Protein AF-A0A160T847-F1 (afdb_monomer)

Sequence (172 aa):
MGLAYRLRQLWANIAAGPLSAAAGAEVAALLTPAEQDLFHRFNHADQWHSVRVLRMLREAGYNHPDLLVAALLHDVGKTRYPLSAGDRTLIVVGEKLFPARAEAWGRGAADGWRRPFVARARHPEWGAELAAAAGSRPAVVELIDRHQDRPAEIVNETDCLLTYLQWADDRN

Solvent-accessible surface area (backbone atoms only — not comparable to full-atom values): 9230 Å² total; per-residue (Å²): 137,60,73,66,59,56,49,53,51,52,50,52,44,73,67,39,56,76,76,50,73,69,58,46,50,60,50,58,76,68,39,54,74,53,46,43,60,52,45,66,60,43,56,42,36,56,43,52,49,20,52,49,26,35,48,50,32,48,74,72,66,54,71,54,69,51,52,49,47,20,38,53,41,35,64,50,16,42,59,81,55,73,73,51,75,67,40,53,49,51,42,56,51,35,46,72,78,37,46,75,54,36,54,52,33,23,73,46,69,73,47,84,90,35,23,48,33,16,44,71,60,40,17,25,55,45,14,17,54,52,36,47,74,45,65,49,54,69,67,25,25,50,44,11,41,44,52,82,64,79,74,94,65,78,84,51,70,68,49,51,48,39,51,52,51,40,58,28,54,81,72,106

pLDDT: mean 88.71, std 11.68, range [50.53, 98.62]

Radius of gyration: 16.03 Å; Cα contacts (8 Å, |Δi|>4): 203; chains: 1; bounding box: 36×34×42 Å

Foldseek 3Di:
DDPVVVVVLVVCLVPQDADDPVLLVVLPVQDDPLLVVLLVLDDRSLQVLLSQLLVVCVVVVNDDSLLSSLSSQLQSLCSVPPADPVLVVLLVVCCVPPVVVLQVLLPDDLDDSSVSSVSVNCSLVSSLVSCVVSVHDPLSSVLSNCLPPDDPDQDDPSSVSSVSSNVSSVVD

Structure (mmCIF, N/CA/C/O backbone):
data_AF-A0A160T847-F1
#
_entry.id   AF-A0A160T847-F1
#
loop_
_atom_site.group_PDB
_atom_site.id
_atom_site.type_symbol
_atom_site.label_atom_id
_atom_site.label_alt_id
_atom_site.label_comp_id
_atom_site.label_asym_id
_atom_site.label_entity_id
_atom_site.label_seq_id
_atom_site.pdbx_PDB_ins_code
_atom_site.Cartn_x
_atom_site.Cartn_y
_atom_site.Cartn_z
_atom_site.occupancy
_atom_site.B_iso_or_equiv
_atom_site.auth_seq_id
_atom_site.auth_comp_id
_atom_site.auth_asym_id
_atom_site.auth_atom_id
_atom_site.pdbx_PDB_model_num
ATOM 1 N N . MET A 1 1 ? 9.43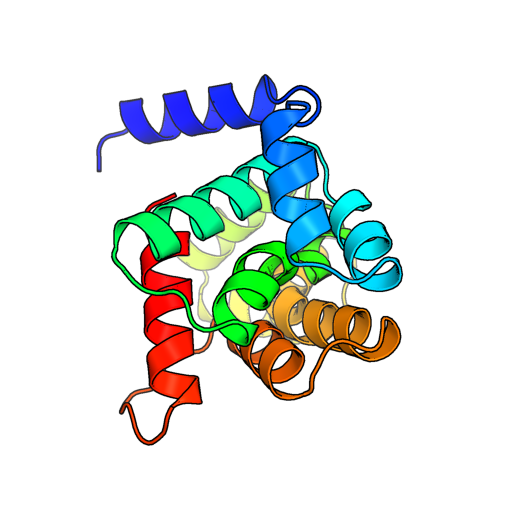6 19.326 -5.511 1.00 50.53 1 MET A N 1
ATOM 2 C CA . MET A 1 1 ? 9.628 18.697 -4.184 1.00 50.53 1 MET A CA 1
ATOM 3 C C . MET A 1 1 ? 11.116 18.614 -3.871 1.00 50.53 1 MET A C 1
ATOM 5 O O . MET A 1 1 ? 11.856 18.084 -4.689 1.00 50.53 1 MET A O 1
ATOM 9 N N . GLY A 1 2 ? 11.564 19.183 -2.748 1.00 61.56 2 GLY A N 1
ATOM 10 C CA . GLY A 1 2 ? 12.990 19.292 -2.409 1.00 61.56 2 GLY 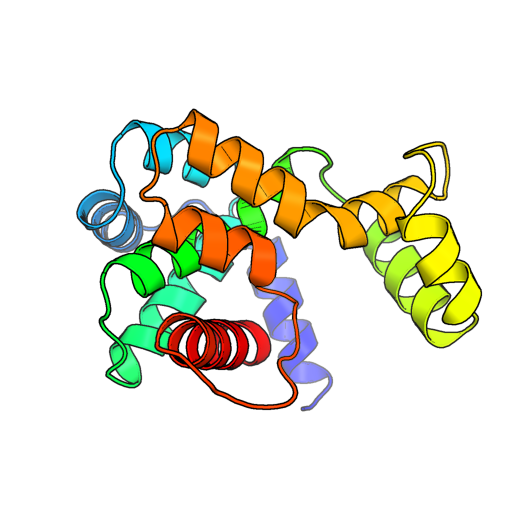A CA 1
ATOM 11 C C . GLY A 1 2 ? 13.588 18.026 -1.786 1.00 61.56 2 GLY A C 1
ATOM 12 O O . GLY A 1 2 ? 12.890 17.249 -1.135 1.00 61.56 2 GLY A O 1
ATOM 13 N N . LEU A 1 3 ? 14.903 17.856 -1.942 1.00 56.06 3 LEU A N 1
ATOM 14 C CA . LEU A 1 3 ? 15.699 16.741 -1.407 1.00 56.06 3 LEU A CA 1
ATOM 15 C C . LEU A 1 3 ? 15.495 16.529 0.111 1.00 56.06 3 LEU A C 1
ATOM 17 O O . LEU A 1 3 ? 15.433 15.397 0.579 1.00 56.06 3 LEU A O 1
ATOM 21 N N . ALA A 1 4 ? 15.316 17.618 0.868 1.00 50.94 4 ALA A N 1
ATOM 22 C CA . ALA A 1 4 ? 15.092 17.598 2.316 1.00 50.94 4 ALA A CA 1
ATOM 23 C C . ALA A 1 4 ? 13.775 16.914 2.729 1.00 50.94 4 ALA A C 1
ATOM 25 O O . ALA A 1 4 ? 13.729 16.223 3.745 1.00 50.94 4 ALA A O 1
ATOM 26 N N . TYR A 1 5 ? 12.715 17.052 1.924 1.00 54.47 5 TYR A N 1
ATOM 27 C CA . TYR A 1 5 ? 11.437 16.380 2.177 1.00 54.47 5 TYR A CA 1
ATOM 28 C C . TYR A 1 5 ? 11.584 14.860 2.031 1.00 54.47 5 TYR A C 1
ATOM 30 O O . TYR A 1 5 ? 11.181 14.119 2.924 1.00 54.47 5 TYR A O 1
ATOM 38 N N . ARG A 1 6 ? 12.267 14.408 0.968 1.00 55.00 6 ARG A N 1
ATOM 39 C CA . ARG A 1 6 ? 12.540 12.982 0.728 1.00 55.00 6 ARG A CA 1
ATOM 40 C C . ARG A 1 6 ? 13.476 12.374 1.774 1.00 55.00 6 ARG A C 1
ATOM 42 O O . ARG A 1 6 ? 13.286 11.229 2.163 1.00 55.00 6 ARG A O 1
ATOM 49 N N . LEU A 1 7 ? 14.451 13.137 2.272 1.00 52.31 7 LEU A N 1
ATOM 50 C CA . LEU A 1 7 ? 15.327 12.691 3.362 1.00 52.31 7 LEU A CA 1
ATOM 51 C C . LEU A 1 7 ? 14.562 12.529 4.679 1.00 52.31 7 LEU A C 1
ATOM 53 O O . LEU A 1 7 ? 14.738 11.526 5.361 1.00 52.31 7 LEU A O 1
ATOM 57 N N . ARG A 1 8 ? 13.670 13.466 5.021 1.00 58.75 8 ARG A N 1
ATOM 58 C CA . ARG A 1 8 ? 12.799 13.342 6.201 1.00 58.75 8 ARG A CA 1
ATOM 59 C C . ARG A 1 8 ? 11.868 12.132 6.095 1.00 58.75 8 ARG A C 1
ATOM 61 O O . ARG A 1 8 ? 11.665 11.437 7.082 1.00 58.75 8 ARG A O 1
ATOM 68 N N . GLN A 1 9 ? 11.339 11.870 4.903 1.00 60.81 9 GLN A N 1
ATOM 69 C CA . GLN A 1 9 ? 10.497 10.710 4.615 1.00 60.81 9 GLN A CA 1
ATOM 70 C C . GLN A 1 9 ? 11.279 9.392 4.748 1.00 60.81 9 GLN A C 1
ATOM 72 O O . GLN A 1 9 ? 10.807 8.452 5.380 1.00 60.81 9 GLN A O 1
ATOM 77 N N . LEU A 1 10 ? 12.519 9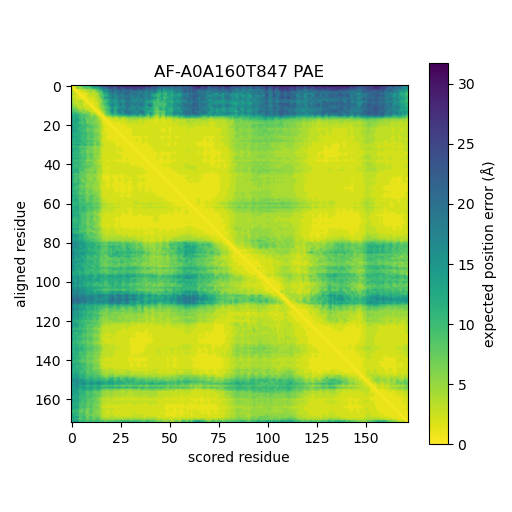.351 4.247 1.00 56.88 10 LEU A N 1
ATOM 78 C CA . LEU A 1 10 ? 13.423 8.212 4.412 1.00 56.88 10 LEU A CA 1
ATOM 79 C C . LEU A 1 10 ? 13.742 7.950 5.893 1.00 56.88 10 LEU A C 1
ATOM 81 O O . LEU A 1 10 ? 13.670 6.809 6.340 1.00 56.88 10 LEU A O 1
ATOM 85 N N . TRP A 1 11 ? 14.032 8.999 6.668 1.00 54.38 11 TRP A N 1
ATOM 86 C CA . TRP A 1 11 ? 14.268 8.891 8.111 1.00 54.38 11 TRP A CA 1
ATOM 87 C C . TRP A 1 11 ? 13.027 8.438 8.884 1.00 54.38 11 TRP A C 1
ATOM 89 O O . TRP A 1 11 ? 13.145 7.586 9.759 1.00 54.38 11 TRP A O 1
ATOM 99 N N . ALA A 1 12 ? 11.841 8.944 8.539 1.00 60.44 12 ALA A N 1
ATOM 100 C CA . ALA A 1 12 ? 10.581 8.499 9.133 1.00 60.44 12 ALA A CA 1
ATOM 101 C C . ALA A 1 12 ? 10.282 7.020 8.827 1.00 60.44 12 ALA A C 1
ATOM 103 O O . ALA A 1 12 ? 9.780 6.314 9.694 1.00 60.44 12 ALA A O 1
ATOM 104 N N . ASN A 1 13 ? 10.646 6.536 7.635 1.00 58.78 13 ASN A N 1
ATOM 105 C CA . ASN A 1 13 ? 10.514 5.126 7.264 1.00 58.78 13 ASN A CA 1
ATOM 106 C C . ASN A 1 13 ? 11.530 4.226 7.994 1.00 58.78 13 ASN A C 1
ATOM 108 O O . ASN A 1 13 ? 11.196 3.104 8.355 1.00 58.78 13 ASN A O 1
ATOM 112 N N . ILE A 1 14 ? 12.753 4.705 8.250 1.00 58.56 14 ILE A N 1
ATOM 113 C CA . ILE A 1 14 ? 13.781 3.950 8.995 1.00 58.56 14 ILE A CA 1
ATOM 114 C C . ILE A 1 14 ? 13.475 3.914 10.502 1.00 58.56 14 ILE A C 1
ATOM 116 O O . ILE A 1 14 ? 13.723 2.906 11.156 1.00 58.56 14 ILE A O 1
ATOM 120 N N . ALA A 1 15 ? 12.916 4.993 11.055 1.00 60.53 15 ALA A N 1
ATOM 121 C CA . ALA A 1 15 ? 12.561 5.106 12.470 1.00 60.53 15 ALA A CA 1
ATOM 122 C C . ALA A 1 15 ? 11.133 4.624 12.792 1.00 60.53 15 ALA A C 1
ATOM 124 O O . ALA A 1 15 ? 10.658 4.830 13.911 1.00 60.53 15 ALA A O 1
ATOM 125 N N . ALA A 1 16 ? 10.428 4.020 11.829 1.00 71.69 16 ALA A N 1
ATOM 126 C CA . ALA A 1 16 ? 9.049 3.587 12.006 1.00 71.69 16 ALA A CA 1
ATOM 127 C C . ALA A 1 16 ? 8.959 2.450 13.042 1.00 71.69 16 ALA A C 1
ATOM 129 O O . ALA A 1 16 ? 9.267 1.288 12.771 1.00 71.69 16 ALA A O 1
ATOM 130 N N . GLY A 1 17 ? 8.532 2.804 14.254 1.00 82.38 17 GLY A N 1
ATOM 131 C CA . GLY A 1 17 ? 8.078 1.857 15.269 1.00 82.38 17 GLY A CA 1
ATOM 132 C C . GLY A 1 17 ? 6.677 1.310 14.960 1.00 82.38 17 GLY A C 1
ATOM 133 O O . GLY A 1 17 ? 6.065 1.717 13.967 1.00 82.38 17 GLY A O 1
ATOM 134 N N . PRO A 1 18 ? 6.146 0.415 15.811 1.00 89.88 18 PRO A N 1
ATOM 135 C CA . PRO A 1 18 ? 4.790 -0.108 15.654 1.00 89.88 18 PRO A CA 1
ATOM 136 C C . PRO A 1 18 ? 3.752 1.023 15.590 1.00 89.88 18 PRO A C 1
ATOM 138 O O . PRO A 1 18 ? 3.988 2.134 16.081 1.00 89.88 18 PRO A O 1
ATOM 141 N N . LEU A 1 19 ? 2.590 0.745 14.988 1.00 91.56 19 LEU A N 1
ATOM 142 C CA . LEU A 1 19 ? 1.474 1.691 14.992 1.00 91.56 19 LEU A CA 1
ATOM 143 C C . LEU A 1 19 ? 1.110 2.099 16.426 1.00 91.56 19 LEU A C 1
ATOM 145 O O . LEU A 1 19 ? 1.145 1.289 17.355 1.00 91.56 19 LEU A O 1
ATOM 149 N N . SER A 1 20 ? 0.719 3.363 16.603 1.00 92.94 20 SER A N 1
ATOM 150 C CA . SER A 1 20 ? 0.129 3.798 17.870 1.00 92.94 20 SER A CA 1
ATOM 151 C C . SER A 1 20 ? -1.209 3.091 18.098 1.00 92.94 20 SER A C 1
ATOM 153 O O . SER A 1 20 ? -1.885 2.718 17.141 1.00 92.94 20 SER A O 1
ATOM 155 N N . ALA A 1 21 ? -1.640 2.957 19.356 1.00 93.75 21 ALA A N 1
ATOM 156 C CA . ALA A 1 21 ? -2.927 2.329 19.677 1.00 93.75 21 ALA A CA 1
ATOM 157 C C . ALA A 1 21 ? -4.109 2.993 18.942 1.00 93.75 21 ALA A C 1
ATOM 159 O O . ALA A 1 21 ? -5.002 2.305 18.458 1.00 93.75 21 ALA A O 1
ATOM 160 N N . ALA A 1 22 ? -4.076 4.323 18.793 1.00 93.69 22 ALA A N 1
ATOM 161 C CA . ALA A 1 22 ? -5.078 5.067 18.033 1.00 93.69 22 ALA A CA 1
ATOM 162 C C . ALA A 1 22 ? -5.058 4.713 16.534 1.00 93.69 22 ALA A C 1
ATOM 164 O O . ALA A 1 22 ? -6.107 4.433 15.962 1.00 93.69 22 ALA A O 1
ATOM 165 N N . ALA A 1 23 ? -3.873 4.656 15.913 1.00 93.75 23 ALA A N 1
ATOM 166 C CA . ALA A 1 23 ? -3.749 4.265 14.508 1.00 93.75 23 ALA A CA 1
ATOM 167 C C . ALA A 1 23 ? -4.165 2.800 14.283 1.00 93.75 23 ALA A C 1
ATOM 169 O O . ALA A 1 23 ? -4.844 2.499 13.307 1.00 93.75 23 ALA A O 1
ATOM 170 N N . GLY A 1 24 ? -3.816 1.898 15.206 1.00 95.88 24 GLY A N 1
ATOM 171 C CA . GLY A 1 24 ? -4.270 0.508 15.172 1.00 95.88 24 GLY A CA 1
ATOM 172 C C . GLY A 1 24 ? -5.794 0.386 15.259 1.00 95.88 24 GLY A C 1
ATOM 173 O O . GLY A 1 24 ? -6.388 -0.371 14.498 1.00 95.88 24 GLY A O 1
ATOM 174 N N . ALA A 1 25 ? -6.444 1.180 16.116 1.00 96.50 25 ALA A N 1
ATOM 175 C CA . ALA A 1 25 ? -7.904 1.217 16.211 1.00 96.50 25 ALA A CA 1
ATOM 176 C C . ALA A 1 25 ? -8.568 1.765 14.933 1.00 96.50 25 ALA A C 1
ATOM 178 O O . ALA A 1 25 ? -9.604 1.249 14.520 1.00 96.50 25 ALA A O 1
ATOM 179 N N . GLU A 1 26 ? -7.969 2.768 14.277 1.00 95.94 26 GLU A N 1
ATOM 180 C CA . GLU A 1 26 ? -8.449 3.276 12.981 1.00 95.94 26 GLU A CA 1
ATOM 181 C C . GLU A 1 26 ? -8.427 2.194 11.892 1.00 95.94 26 GLU A C 1
ATOM 183 O O . GLU A 1 26 ? -9.384 2.090 11.125 1.00 95.94 26 GLU A O 1
ATOM 188 N N . VAL A 1 27 ? -7.362 1.385 11.842 1.00 96.88 27 VAL A N 1
ATOM 189 C CA . VAL A 1 27 ? -7.235 0.250 10.913 1.00 96.88 27 VAL A CA 1
ATOM 190 C C . VAL A 1 27 ? -8.269 -0.828 11.239 1.00 96.88 27 VAL A C 1
ATOM 192 O O . VAL A 1 27 ? -9.018 -1.254 10.359 1.00 96.88 27 VAL A O 1
ATOM 195 N N . ALA A 1 28 ? -8.362 -1.231 12.508 1.00 97.06 28 ALA A N 1
ATOM 196 C CA . ALA A 1 28 ? -9.267 -2.290 12.949 1.00 97.06 28 ALA A CA 1
ATOM 197 C C . ALA A 1 28 ? -10.754 -1.944 12.755 1.00 97.06 28 ALA A C 1
ATOM 199 O O . ALA A 1 28 ? -11.577 -2.840 12.596 1.00 97.06 28 ALA A O 1
ATOM 200 N N . ALA A 1 29 ? -11.105 -0.655 12.746 1.00 97.44 29 ALA A N 1
ATOM 201 C CA . ALA A 1 29 ? -12.469 -0.197 12.488 1.00 97.44 29 ALA A CA 1
ATOM 202 C C . ALA A 1 29 ? -12.896 -0.318 11.012 1.00 97.44 29 ALA A C 1
ATOM 204 O O . ALA A 1 29 ? -14.090 -0.259 10.724 1.00 97.44 29 ALA A O 1
ATOM 205 N N . LEU A 1 30 ? -11.943 -0.438 10.082 1.00 97.69 30 LEU A N 1
ATOM 206 C CA . LEU A 1 30 ? -12.204 -0.498 8.639 1.00 97.69 30 LEU A CA 1
ATOM 207 C C . LEU A 1 30 ? -12.026 -1.896 8.051 1.00 97.69 30 LEU A C 1
ATOM 209 O O . LEU A 1 30 ? -12.714 -2.239 7.094 1.00 97.69 30 LEU A O 1
ATOM 213 N N . LEU A 1 31 ? -11.086 -2.667 8.593 1.00 98.19 31 LEU A N 1
ATOM 214 C CA . LEU A 1 31 ? -10.694 -3.965 8.059 1.00 98.19 31 LEU A CA 1
ATOM 215 C C . LEU A 1 31 ? -11.379 -5.109 8.808 1.00 98.19 31 LEU A C 1
ATOM 217 O O . LEU A 1 31 ? -11.458 -5.114 10.039 1.00 98.19 31 LEU A O 1
ATOM 221 N N . THR A 1 32 ? -11.794 -6.137 8.076 1.00 98.25 32 THR A N 1
ATOM 222 C CA . THR A 1 32 ? -12.159 -7.435 8.660 1.00 98.25 32 THR A CA 1
ATOM 223 C C . THR A 1 32 ? -10.943 -8.104 9.324 1.00 98.25 32 THR A C 1
ATOM 225 O O . THR A 1 32 ? -9.806 -7.743 9.017 1.00 98.25 32 THR A O 1
ATOM 228 N N . PRO A 1 33 ? -11.122 -9.113 10.200 1.00 98.06 33 PRO A N 1
ATOM 229 C CA . PRO A 1 33 ? -9.987 -9.808 10.816 1.00 98.06 33 PRO A CA 1
ATOM 230 C C . PRO A 1 33 ? -8.979 -10.380 9.804 1.00 98.06 33 PRO A C 1
ATOM 232 O O . PRO A 1 33 ? -7.777 -10.223 9.983 1.00 98.06 33 PRO A O 1
ATOM 235 N N . ALA A 1 34 ? -9.454 -10.963 8.697 1.00 97.94 34 ALA A N 1
ATOM 236 C CA . ALA A 1 34 ? -8.578 -11.508 7.657 1.00 97.94 34 ALA A CA 1
ATOM 237 C C . ALA A 1 34 ? -7.803 -10.411 6.896 1.00 97.94 34 ALA A C 1
ATOM 239 O O . ALA A 1 34 ? -6.637 -10.588 6.543 1.00 97.94 34 ALA A O 1
ATOM 240 N N . GLU A 1 35 ? -8.422 -9.250 6.677 1.00 98.38 35 GLU A N 1
ATOM 241 C CA . GLU A 1 35 ? -7.756 -8.079 6.098 1.00 98.38 35 GLU A CA 1
ATOM 242 C C . GLU A 1 35 ? -6.748 -7.447 7.069 1.00 98.38 35 GLU A C 1
ATOM 244 O O . GLU A 1 35 ? -5.693 -6.980 6.642 1.00 98.38 35 GLU A O 1
ATOM 249 N N . GLN A 1 36 ? -7.019 -7.469 8.378 1.00 98.06 36 GLN A N 1
ATOM 250 C CA . GLN A 1 36 ? -6.052 -7.048 9.398 1.00 98.06 36 GLN A CA 1
ATOM 251 C C . GLN A 1 36 ? -4.826 -7.968 9.403 1.00 98.06 36 GLN A C 1
ATOM 253 O O . GLN A 1 36 ? -3.697 -7.478 9.428 1.00 98.06 36 GLN A O 1
ATOM 258 N N . ASP A 1 37 ? -5.021 -9.285 9.288 1.00 97.38 37 ASP A N 1
ATOM 259 C CA . ASP A 1 37 ? -3.917 -10.243 9.164 1.00 97.38 37 ASP A CA 1
ATOM 260 C C . ASP A 1 37 ? -3.053 -9.970 7.926 1.00 97.38 37 ASP A C 1
ATOM 262 O O . ASP A 1 37 ? -1.833 -10.128 7.978 1.00 97.38 37 ASP A O 1
ATOM 266 N N . LEU A 1 38 ? -3.657 -9.542 6.811 1.00 96.69 38 LEU A N 1
ATOM 267 C CA . LEU A 1 38 ? -2.920 -9.074 5.634 1.00 96.69 38 LEU A CA 1
ATOM 268 C C . LEU A 1 38 ? -2.146 -7.788 5.922 1.00 96.69 38 LEU A C 1
ATOM 270 O O . LEU A 1 38 ? -0.948 -7.723 5.647 1.00 96.69 38 LEU A O 1
ATOM 274 N N . PHE A 1 39 ? -2.810 -6.785 6.492 1.00 97.56 39 PHE A N 1
ATOM 275 C CA . PHE A 1 39 ? -2.209 -5.499 6.829 1.00 97.56 39 PHE A CA 1
ATOM 276 C C . PHE A 1 39 ? -0.992 -5.661 7.750 1.00 97.56 39 PHE A C 1
ATOM 278 O O . PHE A 1 39 ? 0.046 -5.035 7.547 1.00 97.56 39 PHE A O 1
ATOM 285 N N . HIS A 1 40 ? -1.061 -6.563 8.728 1.00 96.06 40 HIS A N 1
ATOM 286 C CA . HIS A 1 40 ? 0.039 -6.812 9.658 1.00 96.06 40 HIS A CA 1
ATOM 287 C C . HIS A 1 40 ? 1.247 -7.531 9.038 1.00 96.06 40 HIS A C 1
ATOM 289 O O . HIS A 1 40 ? 2.300 -7.590 9.672 1.00 96.06 40 HIS A O 1
ATOM 295 N N . ARG A 1 41 ? 1.156 -8.010 7.787 1.00 95.25 41 ARG A N 1
ATOM 296 C CA . ARG A 1 41 ? 2.322 -8.508 7.029 1.00 95.25 41 ARG A CA 1
ATOM 297 C C . ARG A 1 41 ? 3.230 -7.381 6.544 1.00 95.25 41 ARG A C 1
ATOM 299 O O . ARG A 1 41 ? 4.390 -7.640 6.220 1.00 95.25 41 ARG A O 1
ATOM 306 N N . PHE A 1 42 ? 2.731 -6.147 6.476 1.00 93.38 42 PHE A N 1
ATOM 307 C CA . PHE A 1 42 ? 3.565 -4.986 6.196 1.00 93.38 42 PHE A CA 1
ATOM 308 C C . PHE A 1 42 ? 4.622 -4.797 7.282 1.00 93.38 42 PHE A C 1
ATOM 310 O O . PHE A 1 42 ? 4.356 -4.977 8.472 1.00 93.38 42 PHE A O 1
ATOM 317 N N . ASN A 1 43 ? 5.808 -4.334 6.881 1.00 90.88 43 ASN A N 1
ATOM 318 C CA . ASN A 1 43 ? 6.731 -3.752 7.851 1.00 90.88 43 ASN A CA 1
ATOM 319 C C . ASN A 1 43 ? 6.129 -2.453 8.424 1.00 90.88 43 ASN A C 1
ATOM 321 O O . ASN A 1 43 ? 5.210 -1.868 7.853 1.00 90.88 43 ASN A O 1
ATOM 325 N N . HIS A 1 44 ? 6.660 -1.968 9.546 1.00 91.69 44 HIS A N 1
ATOM 326 C CA . HIS A 1 44 ? 6.114 -0.783 10.212 1.00 91.69 44 HIS A CA 1
ATOM 327 C C . HIS A 1 44 ? 6.065 0.472 9.326 1.00 91.69 44 HIS A C 1
ATOM 329 O O . HIS A 1 44 ? 5.140 1.273 9.456 1.00 91.69 44 HIS A O 1
ATOM 335 N N . ALA A 1 45 ? 7.036 0.654 8.425 1.00 89.31 45 ALA A N 1
ATOM 336 C CA . ALA A 1 45 ? 7.051 1.801 7.523 1.00 89.31 45 ALA A CA 1
ATOM 337 C C . ALA A 1 45 ? 5.880 1.742 6.534 1.00 89.31 45 ALA A C 1
ATOM 339 O O . ALA A 1 45 ? 5.196 2.748 6.349 1.00 89.31 45 ALA A O 1
ATOM 340 N N . ASP A 1 46 ? 5.612 0.563 5.971 1.00 91.62 46 ASP A N 1
ATOM 341 C CA . ASP A 1 46 ? 4.512 0.331 5.031 1.00 91.62 46 ASP A CA 1
ATOM 342 C C . ASP A 1 46 ? 3.135 0.402 5.735 1.00 91.62 46 ASP A C 1
ATOM 344 O O . ASP A 1 46 ? 2.179 0.946 5.178 1.00 91.62 46 ASP A O 1
ATOM 348 N N . GLN A 1 47 ? 3.037 -0.028 7.003 1.00 94.75 47 GLN A N 1
ATOM 349 C CA . GLN A 1 47 ? 1.828 0.173 7.823 1.00 94.75 47 GLN A CA 1
ATOM 350 C C . GLN A 1 47 ? 1.535 1.667 8.020 1.00 94.75 47 GLN A C 1
ATOM 352 O O . GLN A 1 47 ? 0.424 2.135 7.766 1.00 94.75 47 GLN A O 1
ATOM 357 N N . TRP A 1 48 ? 2.537 2.444 8.444 1.00 94.19 48 TRP A N 1
ATOM 358 C CA . TRP A 1 48 ? 2.386 3.889 8.618 1.00 94.19 48 TRP A CA 1
ATOM 359 C C . TRP A 1 48 ? 2.137 4.614 7.298 1.00 94.19 48 TRP A C 1
ATOM 361 O O . TRP A 1 48 ? 1.380 5.583 7.283 1.00 94.19 48 TRP A O 1
ATOM 371 N N . HIS A 1 49 ? 2.766 4.173 6.207 1.00 93.94 49 HIS A N 1
ATOM 372 C CA . HIS A 1 49 ? 2.506 4.684 4.865 1.00 93.94 49 HIS A CA 1
ATOM 373 C C . HIS A 1 49 ? 1.014 4.564 4.539 1.00 93.94 49 HIS A C 1
ATOM 375 O O . HIS A 1 49 ? 0.369 5.585 4.303 1.00 93.94 49 HIS A O 1
ATOM 381 N N . SER A 1 50 ? 0.454 3.364 4.663 1.00 96.06 50 SER A N 1
ATOM 382 C CA . SER A 1 50 ? -0.950 3.079 4.360 1.00 96.06 50 SER A CA 1
ATOM 383 C C . SER A 1 50 ? -1.919 3.880 5.249 1.00 96.06 50 SER A C 1
ATOM 385 O O . SER A 1 50 ? -2.898 4.448 4.766 1.00 96.06 50 SER A O 1
ATOM 387 N N . VAL A 1 51 ? -1.609 4.040 6.544 1.00 96.81 51 VAL A N 1
ATOM 388 C CA . VAL A 1 51 ? -2.394 4.892 7.465 1.00 96.81 51 VAL A CA 1
ATOM 389 C C . VAL A 1 51 ? -2.349 6.374 7.067 1.00 96.81 51 VAL A C 1
ATOM 391 O O . VAL A 1 51 ? -3.347 7.080 7.214 1.00 96.81 51 VAL A O 1
ATOM 394 N N . ARG A 1 52 ? -1.219 6.884 6.559 1.00 96.00 52 ARG A N 1
ATOM 395 C CA . ARG A 1 52 ? -1.136 8.274 6.077 1.00 96.00 52 ARG A CA 1
ATOM 396 C C . ARG A 1 52 ? -1.955 8.486 4.805 1.00 96.00 52 ARG A C 1
ATOM 398 O O . ARG A 1 52 ? -2.644 9.499 4.730 1.00 96.00 52 ARG A O 1
ATOM 405 N N . VAL A 1 53 ? -1.943 7.532 3.870 1.00 97.00 53 VAL A N 1
ATOM 406 C CA . VAL A 1 53 ? -2.818 7.559 2.681 1.00 97.00 53 VAL A CA 1
ATOM 407 C C . VAL A 1 53 ? -4.286 7.591 3.114 1.00 97.00 53 VAL A C 1
ATOM 409 O O . VAL A 1 53 ? -5.027 8.482 2.701 1.00 97.00 53 VAL A O 1
ATOM 412 N N . LEU A 1 54 ? -4.686 6.702 4.032 1.00 97.75 54 LEU A N 1
ATOM 413 C CA . LEU A 1 54 ? -6.035 6.681 4.608 1.00 97.75 54 LEU A CA 1
ATOM 414 C C . LEU A 1 54 ? -6.441 8.046 5.189 1.00 97.75 54 LEU A C 1
ATOM 416 O O . LEU A 1 54 ? -7.531 8.550 4.911 1.00 97.75 54 LEU A O 1
ATOM 420 N N . ARG A 1 55 ? -5.584 8.641 6.023 1.00 97.06 55 ARG A N 1
ATOM 421 C CA . ARG A 1 55 ? -5.872 9.926 6.674 1.00 97.06 55 ARG A CA 1
ATOM 422 C C . ARG A 1 55 ? -5.953 11.067 5.669 1.00 97.06 55 ARG A C 1
ATOM 424 O O . ARG A 1 55 ? -6.883 11.858 5.757 1.00 97.06 55 ARG A O 1
ATOM 431 N N . MET A 1 56 ? -5.062 11.099 4.679 1.00 97.19 56 MET A N 1
ATOM 432 C CA . MET A 1 56 ? -5.086 12.110 3.623 1.00 97.19 56 MET A CA 1
ATOM 433 C C . MET A 1 56 ? -6.384 12.058 2.806 1.00 97.19 56 MET A C 1
ATOM 435 O O . MET A 1 56 ? -6.960 13.101 2.499 1.00 97.19 56 MET A O 1
ATOM 439 N N . LEU A 1 57 ? -6.883 10.856 2.500 1.00 97.94 57 LEU A N 1
ATOM 440 C CA . LEU A 1 57 ? -8.176 10.672 1.834 1.00 97.94 57 LEU A CA 1
ATOM 441 C C . LEU A 1 57 ? -9.333 11.214 2.679 1.00 97.94 57 LEU A C 1
ATOM 443 O O . LEU A 1 57 ? -10.142 11.998 2.182 1.00 97.94 57 LEU A O 1
ATOM 447 N N . ARG A 1 58 ? -9.375 10.859 3.968 1.00 97.62 58 ARG A N 1
ATOM 448 C CA . ARG A 1 58 ? -10.403 11.342 4.905 1.00 97.62 58 ARG A CA 1
ATOM 449 C C . ARG A 1 58 ? -10.377 12.859 5.068 1.00 97.62 58 ARG A C 1
ATOM 451 O O . ARG A 1 58 ? -11.429 13.489 5.014 1.00 97.62 58 ARG A O 1
ATOM 458 N N . GLU A 1 59 ? -9.191 13.440 5.237 1.00 97.06 59 GLU A N 1
ATOM 459 C CA . GLU A 1 59 ? -8.982 14.890 5.355 1.00 97.06 59 GLU A CA 1
ATOM 460 C C . GLU A 1 59 ? -9.443 15.639 4.098 1.00 97.06 59 GLU A C 1
ATOM 462 O O . GLU A 1 59 ? -9.989 16.736 4.201 1.00 97.06 59 GLU A O 1
ATOM 467 N N . ALA A 1 60 ? -9.294 15.031 2.919 1.00 96.38 60 ALA A N 1
ATOM 468 C CA . ALA A 1 60 ? -9.800 15.561 1.655 1.00 96.38 60 ALA A CA 1
ATOM 469 C C . ALA A 1 60 ? -11.299 15.292 1.410 1.00 96.38 60 ALA A C 1
ATOM 471 O O . ALA A 1 60 ? -11.833 15.700 0.381 1.00 96.38 60 ALA A O 1
ATOM 472 N N . GLY A 1 61 ? -11.990 14.624 2.339 1.00 97.56 61 GLY A N 1
ATOM 473 C CA . GLY A 1 61 ? -13.418 14.315 2.244 1.00 97.56 61 GLY A CA 1
ATOM 474 C C . GLY A 1 61 ? -13.754 13.033 1.473 1.00 97.56 61 GLY A C 1
ATOM 475 O O . GLY A 1 61 ? -14.932 12.682 1.371 1.00 97.56 61 GLY A O 1
ATOM 476 N N . TYR A 1 62 ? -12.760 12.289 0.984 1.00 97.38 62 TYR A N 1
ATOM 477 C CA . TYR A 1 62 ? -12.962 11.033 0.263 1.00 97.38 62 TYR A CA 1
ATOM 478 C C . TYR A 1 62 ? -13.140 9.872 1.247 1.00 97.38 62 TYR A C 1
ATOM 480 O O . TYR A 1 62 ? -12.172 9.300 1.737 1.00 97.38 62 TYR A O 1
ATOM 488 N N . ASN A 1 63 ? -14.395 9.523 1.544 1.00 96.81 63 ASN A N 1
ATOM 489 C CA . ASN A 1 63 ? -14.756 8.553 2.588 1.00 96.81 63 ASN A CA 1
ATOM 490 C C . ASN A 1 63 ? -15.419 7.270 2.052 1.00 96.81 63 ASN A C 1
ATOM 492 O O . ASN A 1 63 ? -16.068 6.552 2.811 1.00 96.81 63 ASN A O 1
ATOM 496 N N . HIS A 1 64 ? -15.285 6.977 0.754 1.00 98.00 64 HIS A N 1
ATOM 497 C CA . HIS A 1 64 ? -15.877 5.775 0.167 1.00 98.00 64 HIS A CA 1
ATOM 498 C C . HIS A 1 64 ? -15.319 4.507 0.853 1.00 98.00 64 HIS A C 1
ATOM 500 O O . HIS A 1 64 ? -14.097 4.342 0.889 1.00 98.00 64 HIS A O 1
ATOM 506 N N . PRO A 1 65 ? -16.152 3.588 1.382 1.00 97.06 65 PRO A N 1
ATOM 507 C CA . PRO A 1 65 ? -15.670 2.460 2.181 1.00 97.06 65 PRO A CA 1
ATOM 508 C C . PRO A 1 65 ? -14.635 1.585 1.466 1.00 97.06 65 PRO A C 1
ATOM 510 O O . PRO A 1 65 ? -13.616 1.239 2.054 1.00 97.06 65 PRO A O 1
ATOM 513 N N . ASP A 1 66 ? -14.864 1.231 0.196 1.00 98.12 66 ASP A N 1
ATOM 514 C CA . ASP A 1 66 ? -13.901 0.432 -0.586 1.00 98.12 66 ASP A CA 1
ATOM 515 C C . ASP A 1 66 ? -12.580 1.167 -0.821 1.00 98.12 66 ASP A C 1
ATOM 517 O O . ASP A 1 66 ? -11.525 0.546 -0.776 1.00 98.12 66 ASP A O 1
ATOM 521 N N . LEU A 1 67 ? -12.621 2.494 -0.976 1.00 98.44 67 LEU A N 1
ATOM 522 C CA . LEU A 1 67 ? -11.424 3.310 -1.155 1.00 98.44 67 LEU A CA 1
ATOM 523 C C . LEU A 1 67 ? -10.574 3.328 0.115 1.00 98.44 67 LEU A C 1
ATOM 525 O O . LEU A 1 67 ? -9.356 3.225 0.033 1.00 98.44 67 LEU A O 1
ATOM 529 N N . LEU A 1 68 ? -11.199 3.441 1.290 1.00 98.56 68 LEU A N 1
ATOM 530 C CA . LEU A 1 68 ? -10.476 3.463 2.564 1.00 98.56 68 LEU A CA 1
ATOM 531 C C . LEU A 1 68 ? -9.843 2.102 2.889 1.00 98.56 68 LEU A C 1
ATOM 533 O O . LEU A 1 68 ? -8.726 2.058 3.402 1.00 98.56 68 LEU A O 1
ATOM 537 N N . VAL A 1 69 ? -10.526 0.998 2.566 1.00 98.62 69 VAL A N 1
ATOM 538 C CA . VAL A 1 69 ? -9.954 -0.353 2.690 1.00 98.62 69 VAL A CA 1
ATOM 539 C C . VAL A 1 69 ? -8.815 -0.545 1.684 1.00 98.62 69 VAL A C 1
ATOM 541 O O . VAL A 1 69 ? -7.730 -0.976 2.072 1.00 98.62 69 VAL A O 1
ATOM 544 N N . ALA A 1 70 ? -9.013 -0.163 0.418 1.00 98.31 70 ALA A N 1
ATOM 545 C CA . ALA A 1 70 ? -7.966 -0.218 -0.600 1.00 98.31 70 ALA A CA 1
ATOM 546 C C . ALA A 1 70 ? -6.753 0.638 -0.207 1.00 98.31 70 ALA A C 1
ATOM 548 O O . ALA A 1 70 ? -5.629 0.168 -0.311 1.00 98.31 70 ALA A O 1
ATOM 549 N N . ALA A 1 71 ? -6.945 1.836 0.349 1.00 98.06 71 ALA A N 1
ATOM 550 C CA . ALA A 1 71 ? -5.855 2.676 0.847 1.00 98.06 71 ALA A CA 1
ATOM 551 C C . ALA A 1 71 ? -4.975 1.960 1.878 1.00 98.06 71 ALA A C 1
ATOM 553 O O . ALA A 1 71 ? -3.753 2.109 1.854 1.00 98.06 71 ALA A O 1
ATOM 554 N N . LEU A 1 72 ? -5.585 1.146 2.744 1.00 98.25 72 LEU A N 1
ATOM 555 C CA . LEU A 1 72 ? -4.868 0.364 3.745 1.00 98.25 72 LEU A CA 1
ATOM 556 C C . LEU A 1 72 ? -4.136 -0.857 3.169 1.00 98.25 72 LEU A C 1
ATOM 558 O O . LEU A 1 72 ? -3.168 -1.300 3.779 1.00 98.25 72 LEU A O 1
ATOM 562 N N . LEU A 1 73 ? -4.580 -1.407 2.034 1.00 98.31 73 LEU A N 1
ATOM 563 C CA . LEU A 1 73 ? -4.118 -2.704 1.517 1.00 98.31 73 LEU A CA 1
ATOM 564 C C . LEU A 1 73 ? -3.464 -2.660 0.124 1.00 98.31 73 LEU A C 1
ATOM 566 O O . LEU A 1 73 ? -2.907 -3.676 -0.287 1.00 98.31 73 LEU A O 1
ATOM 570 N N . HIS A 1 74 ? -3.495 -1.531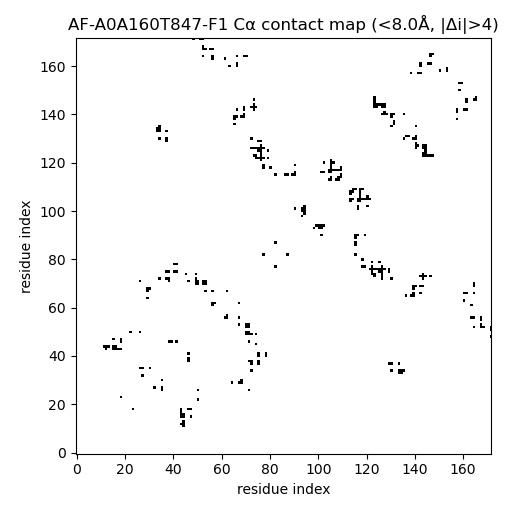 -0.593 1.00 97.12 74 HIS A N 1
ATOM 571 C CA . HIS A 1 74 ? -3.077 -1.416 -2.004 1.00 97.12 74 HIS A CA 1
ATOM 572 C C . HIS A 1 74 ? -1.670 -1.947 -2.281 1.00 97.12 74 HIS A C 1
ATOM 574 O O . HIS A 1 74 ? -1.400 -2.524 -3.330 1.00 97.12 74 HIS A O 1
ATOM 580 N N . ASP A 1 75 ? -0.795 -1.832 -1.291 1.00 95.44 75 ASP A N 1
ATOM 581 C CA . ASP A 1 75 ? 0.596 -2.228 -1.392 1.00 95.44 75 ASP A CA 1
ATOM 582 C C . ASP A 1 75 ? 0.898 -3.642 -0.880 1.00 95.44 75 ASP A C 1
ATOM 584 O O . ASP A 1 75 ? 2.059 -4.061 -0.883 1.00 95.44 75 ASP A O 1
ATOM 588 N N . VAL A 1 76 ? -0.102 -4.416 -0.439 1.00 95.50 76 VAL A N 1
ATOM 589 C CA . VAL A 1 76 ? 0.132 -5.681 0.285 1.00 95.50 76 VAL A CA 1
ATOM 590 C C . VAL A 1 76 ? 0.855 -6.721 -0.570 1.00 95.50 76 VAL A C 1
ATOM 592 O O . VAL A 1 76 ? 1.586 -7.561 -0.042 1.00 95.50 76 VAL A O 1
ATOM 595 N N . GLY A 1 77 ? 0.773 -6.621 -1.899 1.00 92.31 77 GLY A N 1
ATOM 596 C CA . GLY A 1 77 ? 1.560 -7.453 -2.808 1.00 92.31 77 GLY A CA 1
ATOM 597 C C . GLY A 1 77 ? 3.077 -7.299 -2.632 1.00 92.31 77 GLY A C 1
ATOM 598 O O . GLY A 1 77 ? 3.821 -8.249 -2.893 1.00 92.31 77 GLY A O 1
ATOM 599 N N . LYS A 1 78 ? 3.562 -6.164 -2.100 1.00 90.44 78 LYS A N 1
ATOM 600 C CA . LYS A 1 78 ? 4.983 -5.945 -1.764 1.00 90.44 78 LYS A CA 1
ATOM 601 C C . LYS A 1 78 ? 5.475 -6.906 -0.674 1.00 90.44 78 LYS A C 1
ATOM 603 O O . LYS A 1 78 ? 6.670 -7.192 -0.610 1.00 90.44 78 LYS A O 1
ATOM 608 N N . THR A 1 79 ? 4.572 -7.464 0.140 1.00 89.38 79 THR A N 1
ATOM 609 C CA . THR A 1 79 ? 4.913 -8.438 1.195 1.00 89.38 79 THR A CA 1
ATOM 610 C C . THR A 1 79 ? 5.345 -9.796 0.637 1.00 89.38 79 THR A C 1
ATOM 612 O O . THR A 1 79 ? 6.120 -10.500 1.282 1.00 89.38 79 THR A O 1
ATOM 615 N N . ARG A 1 80 ? 4.920 -10.152 -0.585 1.00 86.31 80 ARG A N 1
ATOM 616 C CA . ARG A 1 80 ? 5.294 -11.419 -1.239 1.00 86.31 80 ARG A CA 1
ATOM 617 C C . ARG A 1 80 ? 6.783 -11.468 -1.577 1.00 86.31 80 ARG A C 1
ATOM 619 O O . ARG A 1 80 ? 7.407 -12.522 -1.487 1.00 86.31 80 ARG A O 1
ATOM 626 N N . TYR A 1 81 ? 7.357 -10.319 -1.931 1.00 83.12 81 TYR A N 1
ATOM 627 C CA . TYR A 1 81 ? 8.780 -10.169 -2.214 1.00 83.12 81 TYR A CA 1
ATOM 628 C C . TYR A 1 81 ? 9.304 -8.846 -1.647 1.00 83.12 81 TYR A C 1
ATOM 630 O O . TYR A 1 81 ? 9.408 -7.862 -2.383 1.00 83.12 81 TYR A O 1
ATOM 638 N N . PRO A 1 82 ? 9.683 -8.827 -0.356 1.00 80.62 82 PRO A N 1
ATOM 639 C CA . PRO A 1 82 ? 10.216 -7.633 0.280 1.00 80.62 82 PRO A CA 1
ATOM 640 C C . PRO A 1 82 ? 11.472 -7.153 -0.447 1.00 80.62 82 PRO A C 1
ATOM 642 O O . PRO A 1 82 ? 12.434 -7.906 -0.613 1.00 80.62 82 PRO A O 1
ATOM 645 N N . LEU A 1 83 ? 11.452 -5.897 -0.889 1.00 81.94 83 LEU A N 1
ATOM 646 C CA . LEU A 1 83 ? 12.573 -5.276 -1.587 1.00 81.94 83 LEU A CA 1
ATOM 647 C C . LEU A 1 83 ? 13.532 -4.637 -0.584 1.00 81.94 83 LEU A C 1
ATOM 649 O O . LEU A 1 83 ? 13.114 -3.911 0.325 1.00 81.94 83 LEU A O 1
ATOM 653 N N . SER A 1 84 ? 14.831 -4.856 -0.768 1.00 81.94 84 SER A N 1
ATOM 654 C CA . SER A 1 84 ? 15.875 -4.150 -0.026 1.00 81.94 84 SER A CA 1
ATOM 655 C C . SER A 1 84 ? 16.045 -2.706 -0.523 1.00 81.94 84 SER A C 1
ATOM 657 O O . SER A 1 84 ? 15.485 -2.291 -1.541 1.00 81.94 84 SER A O 1
ATOM 659 N N . ALA A 1 85 ? 16.833 -1.896 0.190 1.00 78.19 85 ALA A N 1
ATOM 660 C CA . ALA A 1 85 ? 17.215 -0.565 -0.295 1.00 78.19 85 ALA A CA 1
ATOM 661 C C . ALA A 1 85 ? 18.031 -0.636 -1.605 1.00 78.19 85 ALA A C 1
ATOM 663 O O . ALA A 1 85 ? 17.875 0.219 -2.482 1.00 78.19 85 ALA A O 1
ATOM 664 N N . GLY A 1 86 ? 18.853 -1.681 -1.764 1.00 79.94 86 GLY A N 1
ATOM 665 C CA . GLY A 1 86 ? 19.597 -1.948 -2.996 1.00 79.94 86 GLY A CA 1
ATOM 666 C C . GLY A 1 86 ? 18.669 -2.273 -4.165 1.00 79.94 86 GLY A C 1
ATOM 667 O O . GLY A 1 86 ? 18.812 -1.688 -5.235 1.00 79.94 86 GLY A O 1
ATOM 668 N N . ASP A 1 87 ? 17.654 -3.108 -3.933 1.00 83.56 87 ASP A N 1
ATOM 669 C CA . ASP A 1 87 ? 16.658 -3.470 -4.951 1.00 83.56 87 ASP A CA 1
ATOM 670 C C . ASP A 1 87 ? 15.865 -2.252 -5.434 1.00 83.56 87 ASP A C 1
ATOM 672 O O . ASP A 1 87 ? 15.697 -2.049 -6.635 1.00 83.56 87 ASP A O 1
ATOM 676 N N . ARG A 1 88 ? 15.433 -1.388 -4.504 1.00 83.06 88 ARG A N 1
ATOM 677 C CA . ARG A 1 88 ? 14.759 -0.124 -4.842 1.00 83.06 88 ARG A CA 1
ATOM 678 C C . ARG A 1 88 ? 15.655 0.792 -5.676 1.00 83.06 88 ARG A C 1
ATOM 680 O O . ARG A 1 88 ? 15.184 1.406 -6.629 1.00 83.06 88 ARG A O 1
ATOM 687 N N . THR A 1 89 ? 16.946 0.857 -5.352 1.00 84.12 89 THR A N 1
ATOM 688 C CA . THR A 1 89 ? 17.921 1.634 -6.132 1.00 84.12 89 THR A CA 1
ATOM 689 C C . THR A 1 89 ? 18.084 1.060 -7.539 1.00 84.12 89 THR A C 1
ATOM 691 O O . THR A 1 89 ? 18.084 1.816 -8.509 1.00 84.12 89 THR A O 1
ATOM 694 N N . LEU A 1 90 ? 18.163 -0.268 -7.666 1.00 84.25 90 LEU A N 1
ATOM 695 C CA . LEU A 1 90 ? 18.271 -0.953 -8.953 1.00 84.25 90 LEU A CA 1
ATOM 696 C C . LEU A 1 90 ? 17.056 -0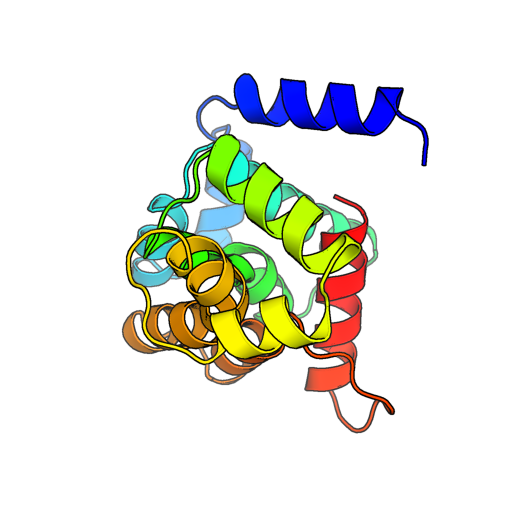.677 -9.846 1.00 84.25 90 LEU A C 1
ATOM 698 O O . LEU A 1 90 ? 17.239 -0.378 -11.024 1.00 84.25 90 LEU A O 1
ATOM 702 N N . ILE A 1 91 ? 15.844 -0.719 -9.281 1.00 83.94 91 ILE A N 1
ATOM 703 C CA . ILE A 1 91 ? 14.599 -0.383 -9.990 1.00 83.94 91 ILE A CA 1
ATOM 704 C C . ILE A 1 91 ? 14.676 1.042 -10.544 1.00 83.94 91 ILE A C 1
ATOM 706 O O . ILE A 1 91 ? 14.574 1.231 -11.753 1.00 83.94 91 ILE A O 1
ATOM 710 N N . VAL A 1 92 ? 14.948 2.032 -9.686 1.00 84.62 92 VAL A N 1
ATOM 711 C CA . VAL A 1 92 ? 14.978 3.453 -10.080 1.00 84.62 92 VAL A CA 1
ATOM 712 C C . VAL A 1 92 ? 16.039 3.725 -11.149 1.00 84.62 92 VAL A C 1
ATOM 714 O O . VAL A 1 92 ? 15.786 4.445 -12.117 1.00 84.62 92 VAL A O 1
ATOM 717 N N . VAL A 1 93 ? 17.240 3.161 -10.994 1.00 85.31 93 VAL A N 1
ATOM 718 C CA . VAL A 1 93 ? 18.318 3.310 -11.983 1.00 85.31 93 VAL A CA 1
ATOM 719 C C . VAL A 1 93 ? 17.943 2.624 -13.297 1.00 85.31 93 VAL A C 1
ATOM 721 O O . VAL A 1 93 ? 18.138 3.207 -14.364 1.00 85.31 93 VAL A O 1
ATOM 724 N N . GLY A 1 94 ? 17.380 1.416 -13.233 1.00 82.69 94 GLY A N 1
ATOM 725 C CA . GLY A 1 94 ? 16.965 0.644 -14.400 1.00 82.69 94 GLY A CA 1
ATOM 726 C C . GLY A 1 94 ? 15.858 1.325 -15.201 1.00 82.69 94 GLY A C 1
ATOM 727 O O . GLY A 1 94 ? 15.989 1.453 -16.415 1.00 82.69 94 GLY A O 1
ATOM 728 N N . GLU A 1 95 ? 14.817 1.827 -14.538 1.00 85.75 95 GLU A N 1
ATOM 729 C CA . GLU A 1 95 ? 13.717 2.566 -15.173 1.00 85.75 95 GLU A CA 1
ATOM 730 C C . GLU A 1 95 ? 14.205 3.863 -15.829 1.00 85.75 95 GLU A C 1
ATOM 732 O O . GLU A 1 95 ? 13.765 4.210 -16.924 1.00 85.75 95 GLU A O 1
ATOM 737 N N . LYS A 1 96 ? 15.161 4.560 -15.201 1.00 85.56 96 LYS A N 1
ATOM 738 C CA . LYS A 1 96 ? 15.701 5.819 -15.728 1.00 85.56 96 LYS A CA 1
ATOM 739 C C . LYS A 1 96 ? 16.635 5.623 -16.922 1.00 85.56 96 LYS A C 1
ATOM 741 O O . LYS A 1 96 ? 16.608 6.428 -17.848 1.00 85.56 96 LYS A O 1
ATOM 746 N N . LEU A 1 97 ? 17.502 4.612 -16.879 1.00 87.88 97 LEU A N 1
ATOM 747 C CA . LEU A 1 97 ? 18.515 4.392 -17.918 1.00 87.88 97 LEU A CA 1
ATOM 748 C C . LEU A 1 97 ? 18.009 3.505 -19.060 1.00 87.88 97 LEU A C 1
ATOM 750 O O . LEU A 1 97 ? 18.452 3.664 -20.196 1.00 87.88 97 LEU A O 1
ATOM 754 N N . PHE A 1 98 ? 17.099 2.569 -18.776 1.00 88.69 98 PHE A N 1
ATOM 755 C CA . PHE A 1 98 ? 16.662 1.540 -19.719 1.00 88.69 98 PHE A CA 1
ATOM 756 C C . PHE A 1 98 ? 15.155 1.229 -19.597 1.00 88.69 98 PHE A C 1
ATOM 758 O O . PHE A 1 98 ? 14.798 0.075 -19.348 1.00 88.69 98 PHE A O 1
ATOM 765 N N . PRO A 1 99 ? 14.252 2.201 -19.825 1.00 85.69 99 PRO A N 1
ATOM 766 C CA . PRO A 1 99 ? 12.817 2.052 -19.551 1.00 85.69 99 PRO A CA 1
ATOM 767 C C . PRO A 1 99 ? 12.181 0.837 -20.246 1.00 85.69 99 PRO A C 1
ATOM 769 O O . PRO A 1 99 ? 11.577 -0.003 -19.586 1.00 85.69 99 PRO A O 1
ATOM 772 N N . ALA A 1 100 ? 12.418 0.655 -21.551 1.00 86.19 100 ALA A N 1
ATOM 773 C CA . ALA A 1 100 ? 11.876 -0.485 -22.300 1.00 86.19 100 ALA A CA 1
ATOM 774 C C . ALA A 1 100 ? 12.391 -1.850 -21.797 1.00 86.19 100 ALA A C 1
ATOM 776 O O . ALA A 1 100 ? 11.700 -2.865 -21.889 1.00 86.19 100 ALA A O 1
ATOM 777 N N . ARG A 1 101 ? 13.619 -1.898 -21.258 1.00 84.56 101 ARG A N 1
ATOM 778 C CA . ARG A 1 101 ? 14.178 -3.134 -20.693 1.00 84.56 101 ARG A CA 1
ATOM 779 C C . ARG A 1 101 ? 13.653 -3.395 -19.288 1.00 84.56 101 ARG A C 1
ATOM 781 O O . ARG A 1 101 ? 13.363 -4.545 -18.989 1.00 84.56 101 ARG A O 1
ATOM 788 N N . ALA A 1 102 ? 13.504 -2.357 -18.466 1.00 82.62 102 ALA A N 1
ATOM 789 C CA . ALA A 1 102 ? 12.892 -2.458 -17.144 1.00 82.62 102 ALA A CA 1
ATOM 790 C C . ALA A 1 102 ? 11.464 -3.014 -17.240 1.00 82.62 102 ALA A C 1
ATOM 792 O O . ALA A 1 102 ? 11.113 -3.944 -16.515 1.00 82.62 102 ALA A O 1
ATOM 793 N N . GLU A 1 103 ? 10.693 -2.538 -18.218 1.00 84.81 103 GLU A N 1
ATOM 794 C CA . GLU A 1 103 ? 9.358 -3.051 -18.526 1.00 84.81 103 GLU A CA 1
ATOM 795 C C . GLU A 1 103 ? 9.392 -4.531 -18.952 1.00 84.81 103 GLU A C 1
ATOM 797 O O . GLU A 1 103 ? 8.631 -5.360 -18.449 1.00 84.81 103 GLU A O 1
ATOM 802 N N . ALA A 1 104 ? 10.328 -4.903 -19.833 1.00 85.12 104 ALA A N 1
ATOM 803 C CA . ALA A 1 104 ? 10.511 -6.294 -20.243 1.00 85.12 104 ALA A CA 1
ATOM 804 C C . ALA A 1 104 ? 10.930 -7.208 -19.076 1.00 85.12 104 ALA A C 1
ATOM 806 O O . ALA A 1 104 ? 10.467 -8.345 -18.999 1.00 85.12 104 ALA A O 1
ATOM 807 N N . TRP A 1 105 ? 11.775 -6.729 -18.156 1.00 86.00 105 TRP A N 1
ATOM 808 C CA . TRP A 1 105 ? 12.150 -7.474 -16.951 1.00 86.00 105 TRP A CA 1
ATOM 809 C C . TRP A 1 105 ? 10.965 -7.649 -16.010 1.00 86.00 105 TRP A C 1
ATOM 811 O O . TRP A 1 105 ? 10.810 -8.741 -15.479 1.00 86.00 105 TRP A O 1
ATOM 821 N N . GLY A 1 106 ? 10.101 -6.639 -15.869 1.00 82.50 106 GLY A N 1
ATOM 822 C CA . GLY A 1 106 ? 8.881 -6.716 -15.061 1.00 82.50 106 GLY A CA 1
ATOM 823 C C . GLY A 1 106 ? 7.902 -7.807 -15.511 1.00 82.50 106 GLY A C 1
ATOM 824 O O . GLY A 1 106 ? 7.241 -8.426 -14.679 1.00 82.50 106 GLY A O 1
ATOM 825 N N . ARG A 1 107 ? 7.859 -8.106 -16.817 1.00 83.81 107 ARG A N 1
ATOM 826 C CA . ARG A 1 107 ? 7.031 -9.185 -17.389 1.00 83.81 107 ARG A CA 1
ATOM 827 C C . ARG A 1 107 ? 7.634 -10.588 -17.256 1.00 83.81 107 ARG A C 1
ATOM 829 O O . ARG A 1 107 ? 6.919 -11.571 -17.449 1.00 83.81 107 ARG A O 1
ATOM 836 N N . GLY A 1 108 ? 8.932 -10.689 -16.976 1.00 80.06 108 GLY A N 1
ATOM 837 C CA . GLY A 1 108 ? 9.681 -11.946 -16.969 1.00 80.06 108 GLY A CA 1
ATOM 838 C C . GLY A 1 108 ? 9.509 -12.791 -15.703 1.00 80.06 108 GLY A C 1
ATOM 839 O O . GLY A 1 108 ? 8.681 -12.510 -14.836 1.00 80.06 108 GLY A O 1
ATOM 840 N N . ALA A 1 109 ? 10.324 -13.844 -15.597 1.00 78.06 109 ALA A N 1
ATOM 841 C CA . ALA A 1 109 ? 10.445 -14.626 -14.371 1.00 78.06 109 ALA A CA 1
ATOM 842 C C . ALA A 1 109 ? 11.122 -13.798 -13.265 1.00 78.06 109 ALA A C 1
ATOM 844 O O . ALA A 1 109 ? 12.026 -13.005 -13.529 1.00 78.06 109 ALA A O 1
ATOM 845 N N . ALA A 1 110 ? 10.695 -13.991 -12.015 1.00 74.75 110 ALA A N 1
ATOM 846 C CA . ALA A 1 110 ? 11.260 -13.315 -10.848 1.00 74.75 110 ALA A CA 1
ATOM 847 C C . ALA A 1 110 ? 12.592 -13.956 -10.405 1.00 74.75 110 ALA A C 1
ATOM 849 O O . ALA A 1 110 ? 12.704 -14.454 -9.283 1.00 74.75 110 ALA A O 1
ATOM 850 N N . ASP A 1 111 ? 13.601 -13.965 -11.278 1.00 76.19 111 ASP A N 1
ATOM 851 C CA . ASP A 1 111 ? 14.904 -14.585 -11.036 1.00 76.19 111 ASP A CA 1
ATOM 852 C C . ASP A 1 111 ? 16.053 -13.569 -10.904 1.00 76.19 111 ASP A C 1
ATOM 854 O O . ASP A 1 111 ? 16.066 -12.481 -11.489 1.00 76.19 111 ASP A O 1
ATOM 858 N N . GLY A 1 112 ? 17.030 -13.922 -10.060 1.00 83.81 112 GLY A N 1
ATOM 859 C CA . GLY A 1 112 ? 18.259 -13.156 -9.849 1.00 83.81 112 GLY A CA 1
ATOM 860 C C . GLY A 1 112 ? 18.036 -11.648 -9.675 1.00 83.81 112 GLY A C 1
ATOM 861 O O . GLY A 1 112 ? 17.257 -11.206 -8.834 1.00 83.81 112 GLY A O 1
ATOM 862 N N . TRP A 1 113 ? 18.730 -10.856 -10.494 1.00 83.31 113 TRP A N 1
ATOM 863 C CA . TRP A 1 113 ? 18.712 -9.390 -10.449 1.00 83.31 113 TRP A CA 1
ATOM 864 C C . TRP A 1 113 ? 17.466 -8.752 -11.086 1.00 83.31 113 TRP A C 1
ATOM 866 O O . TRP A 1 113 ? 17.262 -7.549 -10.939 1.00 83.31 113 TRP A O 1
ATOM 876 N N . ARG A 1 114 ? 16.632 -9.522 -11.801 1.00 85.44 114 ARG A N 1
ATOM 877 C CA . ARG A 1 114 ? 15.394 -9.025 -12.432 1.00 85.44 114 ARG A CA 1
ATOM 878 C C . ARG A 1 114 ? 14.202 -9.059 -11.486 1.00 85.44 114 ARG A C 1
ATOM 880 O O . ARG A 1 114 ? 13.243 -8.316 -11.678 1.00 85.44 114 ARG A O 1
ATOM 887 N N . ARG A 1 115 ? 14.288 -9.877 -10.436 1.00 85.75 115 ARG A N 1
ATOM 888 C CA . ARG A 1 115 ? 13.265 -10.025 -9.398 1.00 85.75 115 ARG A CA 1
ATOM 889 C C . ARG A 1 115 ? 12.722 -8.692 -8.850 1.00 85.75 115 ARG A C 1
ATOM 891 O O . ARG A 1 115 ? 11.503 -8.610 -8.717 1.00 85.75 115 ARG A O 1
ATOM 898 N N . PRO A 1 116 ? 13.530 -7.644 -8.586 1.00 86.00 116 PRO A N 1
ATOM 899 C CA . PRO A 1 116 ? 13.008 -6.346 -8.157 1.00 86.00 116 PRO A CA 1
ATOM 900 C C . PRO A 1 116 ? 12.037 -5.704 -9.154 1.00 86.00 116 PRO A C 1
ATOM 902 O O . PRO A 1 116 ? 11.008 -5.175 -8.745 1.00 86.00 116 PRO A O 1
ATOM 905 N N . PHE A 1 117 ? 12.318 -5.799 -10.456 1.00 87.06 117 PHE A N 1
ATOM 906 C CA . PHE A 1 117 ? 11.454 -5.257 -11.509 1.00 87.06 117 PHE A CA 1
ATOM 907 C C . PHE A 1 117 ? 10.144 -6.038 -11.613 1.00 87.06 117 PHE A C 1
ATOM 909 O O . PHE A 1 117 ? 9.082 -5.435 -11.736 1.00 87.06 117 PHE A O 1
ATOM 916 N N . VAL A 1 118 ? 10.199 -7.369 -11.495 1.00 86.69 118 VAL A N 1
ATOM 917 C CA . VAL A 1 118 ? 8.990 -8.211 -11.472 1.00 86.69 118 VAL A CA 1
ATOM 918 C C . VAL A 1 118 ? 8.142 -7.900 -10.249 1.00 86.69 118 VAL A C 1
ATOM 920 O O . VAL A 1 118 ? 6.939 -7.703 -10.375 1.00 86.69 118 VAL A O 1
ATOM 923 N N . ALA A 1 119 ? 8.758 -7.787 -9.072 1.00 86.44 119 ALA A N 1
ATOM 924 C CA . ALA A 1 119 ? 8.035 -7.441 -7.856 1.00 86.44 119 ALA A CA 1
ATOM 925 C C . ALA A 1 119 ? 7.401 -6.047 -7.937 1.00 86.44 119 ALA A C 1
ATOM 927 O O . ALA A 1 119 ? 6.247 -5.861 -7.555 1.00 86.44 119 ALA A O 1
ATOM 928 N N . ARG A 1 120 ? 8.120 -5.076 -8.509 1.00 85.69 120 ARG A N 1
ATOM 929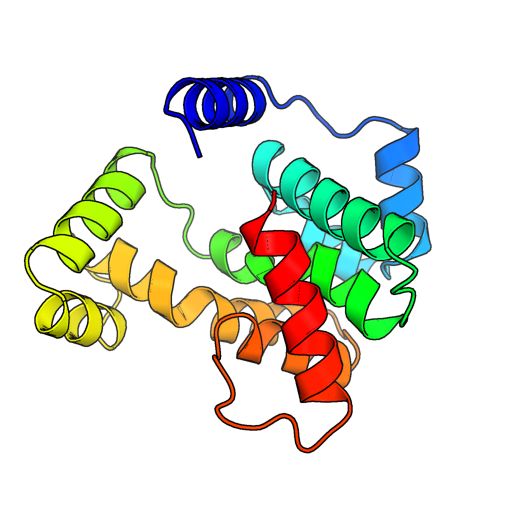 C CA . ARG A 1 120 ? 7.597 -3.734 -8.775 1.00 85.69 120 ARG A CA 1
ATOM 930 C C . ARG A 1 120 ? 6.429 -3.743 -9.759 1.00 85.69 120 ARG A C 1
ATOM 932 O O . ARG A 1 120 ? 5.528 -2.937 -9.569 1.00 85.69 120 ARG A O 1
ATOM 939 N N . ALA A 1 121 ? 6.434 -4.612 -10.766 1.00 87.06 121 ALA A N 1
ATOM 940 C CA . ALA A 1 121 ? 5.382 -4.679 -11.780 1.00 87.06 121 ALA A CA 1
ATOM 941 C C . ALA A 1 121 ? 4.151 -5.480 -11.328 1.00 87.06 121 ALA A C 1
ATOM 943 O O . ALA A 1 121 ? 3.035 -5.120 -11.673 1.00 87.06 121 ALA A O 1
ATOM 944 N N . ARG A 1 122 ? 4.346 -6.553 -10.552 1.00 91.06 122 ARG A N 1
ATOM 945 C CA . ARG A 1 122 ? 3.286 -7.513 -10.207 1.00 91.06 122 ARG A CA 1
ATOM 946 C C . ARG A 1 122 ? 2.697 -7.356 -8.810 1.00 91.06 122 ARG A C 1
ATOM 948 O O . ARG A 1 122 ? 1.754 -8.061 -8.481 1.00 91.06 122 ARG A O 1
ATOM 955 N N . HIS A 1 123 ? 3.219 -6.467 -7.964 1.00 93.44 123 HIS A N 1
ATOM 956 C CA . HIS A 1 123 ? 2.591 -6.249 -6.656 1.00 93.44 123 HIS A CA 1
ATOM 957 C C . HIS A 1 123 ? 1.124 -5.777 -6.703 1.00 93.44 123 HIS A C 1
ATOM 959 O O . HIS A 1 123 ? 0.447 -6.089 -5.727 1.00 93.44 123 HIS A O 1
ATOM 965 N N . PRO A 1 124 ? 0.593 -5.108 -7.753 1.00 94.75 124 PRO A N 1
ATOM 966 C CA . PRO A 1 124 ? -0.848 -4.867 -7.836 1.00 94.75 124 PRO A CA 1
ATOM 967 C C . PRO A 1 124 ? -1.615 -6.193 -7.977 1.00 94.75 124 PRO A C 1
ATOM 969 O O . PRO A 1 124 ? -2.394 -6.534 -7.090 1.00 94.75 124 PRO A O 1
ATOM 972 N N . GLU A 1 125 ? -1.258 -7.009 -8.979 1.00 95.56 125 GLU A N 1
ATOM 973 C CA . GLU A 1 125 ? -1.807 -8.359 -9.225 1.00 95.56 125 GLU A CA 1
ATOM 974 C C . GLU A 1 125 ? -1.721 -9.242 -7.966 1.00 95.56 125 GLU A C 1
ATOM 976 O O . GLU A 1 125 ? -2.711 -9.796 -7.491 1.00 95.56 125 GLU A O 1
ATOM 981 N N . TRP A 1 126 ? -0.542 -9.334 -7.345 1.00 95.31 126 TRP A N 1
ATOM 982 C CA . TRP A 1 126 ? -0.364 -10.129 -6.126 1.00 95.31 126 TRP A CA 1
ATOM 983 C C . TRP A 1 126 ? -1.116 -9.562 -4.926 1.00 95.31 126 TRP A C 1
ATOM 985 O O . TRP A 1 126 ? -1.538 -10.324 -4.059 1.00 95.31 126 TRP A O 1
ATOM 995 N N . GLY A 1 127 ? -1.239 -8.239 -4.832 1.00 96.62 127 GLY A N 1
ATOM 996 C CA . GLY A 1 127 ? -2.019 -7.586 -3.790 1.00 96.62 127 GLY A CA 1
ATOM 997 C C . GLY A 1 127 ? -3.496 -7.939 -3.918 1.00 96.62 127 GLY A C 1
ATOM 998 O O . GLY A 1 127 ? -4.121 -8.306 -2.925 1.00 96.62 127 GLY A O 1
ATOM 999 N N . ALA A 1 128 ? -4.017 -7.914 -5.144 1.00 97.50 128 ALA A N 1
ATOM 1000 C CA . ALA A 1 128 ? -5.382 -8.296 -5.467 1.00 97.50 128 ALA A CA 1
ATOM 1001 C C . ALA A 1 128 ? -5.644 -9.780 -5.172 1.00 97.50 128 ALA A C 1
ATOM 1003 O O . ALA A 1 128 ? -6.634 -10.099 -4.515 1.00 97.50 128 ALA A O 1
ATOM 1004 N N . GLU A 1 129 ? -4.729 -10.681 -5.552 1.00 97.69 129 GLU A N 1
ATOM 1005 C CA . GLU A 1 129 ? -4.797 -12.108 -5.195 1.00 97.69 129 GLU A CA 1
ATOM 1006 C C . GLU A 1 129 ? -4.870 -12.315 -3.674 1.00 97.69 129 GLU A C 1
ATOM 1008 O O . GLU A 1 129 ? -5.699 -13.084 -3.182 1.00 97.69 129 GLU A O 1
ATOM 1013 N N . LEU A 1 130 ? -4.010 -11.624 -2.916 1.00 97.62 130 LEU A N 1
ATOM 1014 C CA . LEU A 1 130 ? -3.978 -11.713 -1.456 1.00 97.62 130 LEU A CA 1
ATOM 1015 C C . LEU A 1 130 ? -5.276 -11.187 -0.834 1.00 97.62 130 LEU A C 1
ATOM 1017 O O . LEU A 1 130 ? -5.845 -11.862 0.023 1.00 97.62 130 LEU A O 1
ATOM 1021 N N . ALA A 1 131 ? -5.749 -10.020 -1.274 1.00 98.00 131 ALA A N 1
ATOM 1022 C CA . ALA A 1 131 ? -6.987 -9.409 -0.794 1.00 98.00 131 ALA A CA 1
ATOM 1023 C C . ALA A 1 131 ? -8.209 -10.287 -1.107 1.00 98.00 131 ALA A C 1
ATOM 1025 O O . ALA A 1 131 ? -9.028 -10.548 -0.226 1.00 98.00 13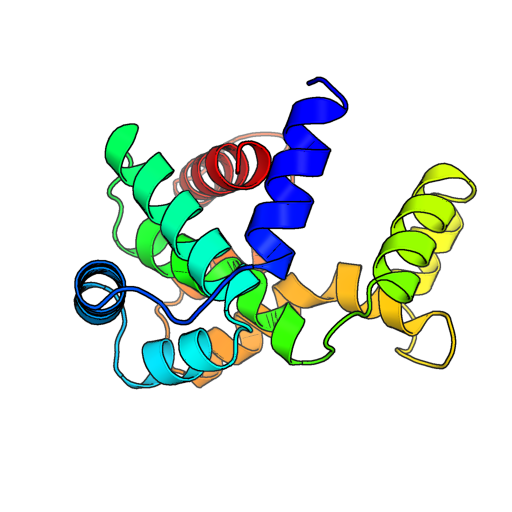1 ALA A O 1
ATOM 1026 N N . ALA A 1 132 ? -8.295 -10.829 -2.324 1.00 98.31 132 ALA A N 1
ATOM 1027 C CA . ALA A 1 132 ? -9.346 -11.765 -2.709 1.00 98.31 132 ALA A CA 1
ATOM 1028 C C . ALA A 1 132 ? -9.325 -13.031 -1.837 1.00 98.31 132 ALA A C 1
ATOM 1030 O O . ALA A 1 132 ? -10.370 -13.465 -1.355 1.00 98.31 132 ALA A O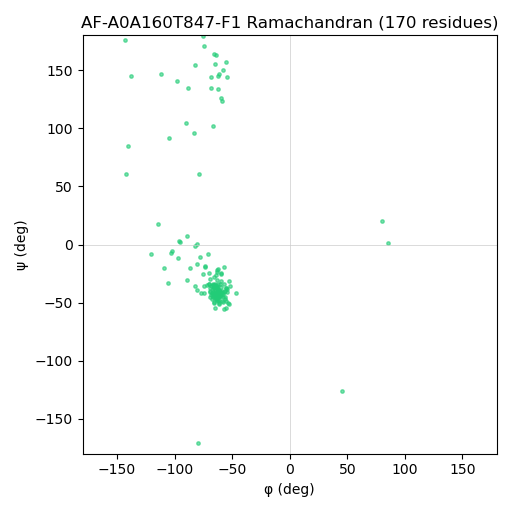 1
ATOM 1031 N N . ALA A 1 133 ? -8.141 -13.591 -1.564 1.00 97.69 133 ALA A N 1
ATOM 1032 C CA . ALA A 1 133 ? -7.988 -14.752 -0.686 1.00 97.69 133 ALA A CA 1
ATOM 1033 C C . ALA A 1 133 ? -8.365 -14.463 0.780 1.00 97.69 133 ALA A C 1
ATOM 1035 O O . ALA A 1 133 ? -8.794 -15.373 1.488 1.00 97.69 133 ALA A O 1
ATOM 1036 N N . ALA A 1 134 ? -8.236 -13.214 1.235 1.00 97.19 134 ALA A N 1
ATOM 1037 C CA . ALA A 1 134 ? -8.708 -12.767 2.546 1.00 97.19 134 ALA A CA 1
ATOM 1038 C C . ALA A 1 134 ? -10.210 -12.429 2.579 1.00 97.19 134 ALA A C 1
ATOM 1040 O O . ALA A 1 134 ? -10.733 -12.087 3.638 1.00 97.19 134 ALA A O 1
ATOM 1041 N N . GLY A 1 135 ? -10.916 -12.546 1.449 1.00 98.06 135 GLY A N 1
ATOM 1042 C CA . GLY A 1 135 ? -12.347 -12.266 1.357 1.00 98.06 135 GLY A CA 1
ATOM 1043 C C . GLY A 1 135 ? -12.688 -10.781 1.234 1.00 98.06 135 GLY A C 1
ATOM 1044 O O . GLY A 1 135 ? -13.827 -10.403 1.517 1.00 98.06 135 GLY A O 1
ATOM 1045 N N . SER A 1 136 ? -11.738 -9.936 0.814 1.00 98.25 136 SER A N 1
ATOM 1046 C CA . SER A 1 136 ? -12.019 -8.533 0.508 1.00 98.25 136 SER A CA 1
ATOM 1047 C C . SER A 1 136 ? -13.097 -8.400 -0.567 1.00 98.25 136 SER A C 1
ATOM 1049 O O . SER A 1 136 ? -13.249 -9.237 -1.460 1.00 98.25 136 SER A O 1
ATOM 1051 N N . ARG A 1 137 ? -13.854 -7.304 -0.489 1.00 98.00 137 ARG A N 1
ATOM 1052 C CA . ARG A 1 137 ? -14.926 -7.005 -1.446 1.00 98.00 137 ARG A CA 1
ATOM 1053 C C . ARG A 1 137 ? -14.365 -6.863 -2.872 1.00 98.00 137 ARG A C 1
ATOM 1055 O O . ARG A 1 137 ? -13.271 -6.320 -3.023 1.00 98.00 137 ARG A O 1
ATOM 1062 N N . PRO A 1 138 ? -15.114 -7.252 -3.924 1.00 97.94 138 PRO A N 1
ATOM 1063 C CA . PRO A 1 138 ? -14.627 -7.185 -5.306 1.00 97.94 138 PRO A CA 1
ATOM 1064 C C . PRO A 1 138 ? -14.123 -5.800 -5.733 1.00 97.94 138 PRO A C 1
ATOM 1066 O O . PRO A 1 138 ? -13.094 -5.710 -6.389 1.00 97.94 138 PRO A O 1
ATOM 1069 N N . ALA A 1 139 ? -14.787 -4.723 -5.299 1.00 97.31 139 ALA A N 1
ATOM 1070 C CA . ALA A 1 139 ? -14.357 -3.356 -5.594 1.00 97.31 139 ALA A CA 1
ATOM 1071 C C . ALA A 1 139 ? -13.014 -2.996 -4.930 1.00 97.31 139 ALA A C 1
ATOM 1073 O O . ALA A 1 139 ? -12.193 -2.318 -5.537 1.00 97.31 139 ALA A O 1
ATOM 1074 N N . VAL A 1 140 ? -12.747 -3.483 -3.710 1.00 98.25 140 VAL A N 1
ATOM 1075 C CA . VAL A 1 140 ? -11.429 -3.340 -3.063 1.00 98.25 140 VAL A CA 1
ATOM 1076 C C . VAL A 1 140 ? -10.371 -4.081 -3.870 1.00 98.25 140 VAL A C 1
ATOM 1078 O O . VAL A 1 140 ? -9.320 -3.518 -4.150 1.00 98.25 140 VAL A O 1
ATOM 1081 N N . VAL A 1 141 ? -10.649 -5.328 -4.258 1.00 98.50 141 VAL A N 1
ATOM 1082 C CA . VAL A 1 141 ? -9.723 -6.145 -5.057 1.00 98.50 141 VAL A CA 1
ATOM 1083 C C . VAL A 1 141 ? -9.392 -5.447 -6.376 1.00 98.50 141 VAL A C 1
ATOM 1085 O O . VAL A 1 141 ? -8.219 -5.336 -6.713 1.00 98.50 141 VAL A O 1
ATOM 1088 N N . GLU A 1 142 ? -10.397 -4.910 -7.071 1.00 97.69 142 GLU A N 1
ATOM 1089 C CA . GLU A 1 142 ? -10.204 -4.156 -8.314 1.00 97.69 142 GLU A CA 1
ATOM 1090 C C . GLU A 1 142 ? -9.364 -2.887 -8.097 1.00 97.69 142 GLU A C 1
ATOM 1092 O O . GLU A 1 142 ? -8.448 -2.614 -8.871 1.00 97.69 142 GLU A O 1
ATOM 1097 N N . LEU A 1 143 ? -9.623 -2.130 -7.024 1.00 97.94 143 LEU A N 1
ATOM 1098 C CA . LEU A 1 143 ? -8.834 -0.940 -6.693 1.00 97.94 143 LEU A CA 1
ATOM 1099 C C . LEU A 1 143 ? -7.368 -1.277 -6.412 1.00 97.94 143 LEU A C 1
ATOM 1101 O O . LEU A 1 143 ? -6.492 -0.522 -6.819 1.00 97.94 143 LEU A O 1
ATOM 1105 N N . ILE A 1 144 ? -7.095 -2.394 -5.731 1.00 97.88 144 ILE A N 1
ATOM 1106 C CA . ILE A 1 144 ? -5.730 -2.862 -5.458 1.00 97.88 144 ILE A CA 1
ATOM 1107 C C . ILE A 1 144 ? -5.054 -3.333 -6.750 1.00 97.88 144 ILE A C 1
ATOM 1109 O O . ILE A 1 144 ? -3.908 -2.965 -6.995 1.00 97.88 144 ILE A O 1
ATOM 1113 N N . ASP A 1 145 ? -5.747 -4.105 -7.585 1.00 97.25 145 ASP A N 1
ATOM 1114 C CA . ASP A 1 145 ? -5.202 -4.622 -8.848 1.00 97.25 145 ASP A CA 1
ATOM 1115 C C . ASP A 1 145 ? -4.800 -3.487 -9.795 1.00 97.25 145 ASP A C 1
ATOM 1117 O O . ASP A 1 145 ? -3.729 -3.493 -10.398 1.00 97.25 145 ASP A O 1
ATOM 1121 N N . ARG A 1 146 ? -5.638 -2.450 -9.851 1.00 95.50 146 ARG A N 1
ATOM 1122 C CA . ARG A 1 146 ? -5.486 -1.333 -10.780 1.00 95.50 146 ARG A CA 1
ATOM 1123 C C . ARG A 1 146 ? -4.779 -0.128 -10.175 1.00 95.50 146 ARG A C 1
ATOM 1125 O O . ARG A 1 146 ? -4.644 0.871 -10.869 1.00 95.50 146 ARG A O 1
ATOM 1132 N N . HIS A 1 147 ? -4.303 -0.172 -8.922 1.00 93.19 147 HIS A N 1
ATOM 1133 C CA . HIS A 1 147 ? -3.840 1.032 -8.203 1.00 93.19 147 HIS A CA 1
ATOM 1134 C C . HIS A 1 147 ? -2.720 1.817 -8.920 1.00 93.19 147 HIS A C 1
ATOM 1136 O O . HIS A 1 147 ? -2.528 3.001 -8.648 1.00 93.19 147 HIS A O 1
ATOM 1142 N N . GLN A 1 148 ? -2.003 1.196 -9.863 1.00 91.06 148 GLN A N 1
ATOM 1143 C CA . GLN A 1 148 ? -0.946 1.835 -10.662 1.00 91.06 148 GLN A CA 1
ATOM 1144 C C . GLN A 1 148 ? -1.354 2.190 -12.092 1.00 91.06 148 GLN A C 1
ATOM 1146 O O . GLN A 1 148 ? -0.588 2.861 -12.793 1.00 91.06 148 GLN A O 1
ATOM 1151 N N . ASP A 1 149 ? -2.539 1.768 -12.520 1.00 91.06 149 ASP A N 1
ATOM 1152 C CA . ASP A 1 149 ? -3.072 2.064 -13.840 1.00 91.06 149 ASP A CA 1
ATOM 1153 C C . ASP A 1 149 ? -3.382 3.549 -13.951 1.00 91.06 149 ASP A C 1
ATOM 1155 O O . ASP A 1 149 ? -4.012 4.137 -13.080 1.00 91.06 149 ASP A O 1
ATOM 1159 N N . ARG A 1 150 ? -2.990 4.170 -15.061 1.00 85.88 150 ARG A N 1
ATOM 1160 C CA . ARG A 1 150 ? -3.336 5.565 -15.344 1.00 85.88 150 ARG A CA 1
ATOM 1161 C C . ARG A 1 150 ? -4.423 5.597 -16.412 1.00 85.88 150 ARG A C 1
ATOM 1163 O O . ARG A 1 150 ? -4.076 5.568 -17.596 1.00 85.88 150 ARG A O 1
ATOM 1170 N N . PRO A 1 151 ? -5.713 5.602 -16.031 1.00 80.88 151 PRO A N 1
ATOM 1171 C CA . PRO A 1 151 ? -6.794 5.640 -17.000 1.00 80.88 151 PRO A CA 1
ATOM 1172 C C . PRO A 1 151 ? -6.703 6.937 -17.810 1.00 80.88 151 PRO A C 1
ATOM 1174 O O . PRO A 1 151 ? -6.488 8.016 -17.260 1.00 80.88 151 PRO A O 1
ATOM 1177 N N . ALA A 1 152 ? -6.832 6.823 -19.134 1.00 82.38 152 ALA A N 1
ATOM 1178 C CA . ALA A 1 152 ? -6.814 7.981 -20.029 1.00 82.38 152 ALA A CA 1
ATOM 1179 C C . ALA A 1 152 ? -8.070 8.854 -19.859 1.00 82.38 152 ALA A C 1
ATOM 1181 O O . ALA A 1 152 ? -8.010 10.068 -20.038 1.00 82.38 152 ALA A O 1
ATOM 1182 N N . GLU A 1 153 ? -9.186 8.228 -19.485 1.00 86.44 153 GLU A N 1
ATOM 1183 C CA . GLU A 1 153 ? -10.477 8.860 -19.235 1.00 86.44 153 GLU A CA 1
ATOM 1184 C C . GLU A 1 153 ? -11.109 8.248 -17.982 1.00 86.44 153 GLU A C 1
ATOM 1186 O O . GLU A 1 153 ? -10.959 7.054 -17.724 1.00 86.44 153 GLU A O 1
ATOM 1191 N N . ILE A 1 154 ? -11.821 9.067 -17.208 1.00 90.38 154 ILE A N 1
ATOM 1192 C CA . ILE A 1 154 ? -12.582 8.620 -16.038 1.00 90.38 154 ILE A CA 1
ATOM 1193 C C . ILE A 1 154 ? -13.984 8.258 -16.524 1.00 90.38 154 ILE A C 1
ATOM 1195 O O . ILE A 1 154 ? -14.776 9.154 -16.823 1.00 90.38 154 ILE A O 1
ATOM 1199 N N . VAL A 1 155 ? -14.283 6.962 -16.633 1.00 90.94 155 VAL A N 1
ATOM 1200 C CA . VAL A 1 155 ? -15.548 6.494 -17.228 1.00 90.94 155 VAL A CA 1
ATOM 1201 C C . VAL A 1 155 ? -16.516 5.897 -16.210 1.00 90.94 155 VAL A C 1
ATOM 1203 O O . VAL A 1 155 ? -17.714 5.822 -16.478 1.00 90.94 155 VAL A O 1
ATOM 1206 N N . ASN A 1 156 ? -16.031 5.484 -15.039 1.00 91.81 156 ASN A N 1
ATOM 1207 C CA . ASN A 1 156 ? -16.847 4.888 -13.982 1.00 91.81 156 ASN A CA 1
ATOM 1208 C C . ASN A 1 156 ? -16.391 5.320 -12.575 1.00 91.81 156 ASN A C 1
ATOM 1210 O O . ASN A 1 156 ? -15.400 6.032 -12.404 1.00 91.81 156 ASN A O 1
ATOM 1214 N N . GLU A 1 157 ? -17.139 4.893 -11.554 1.00 92.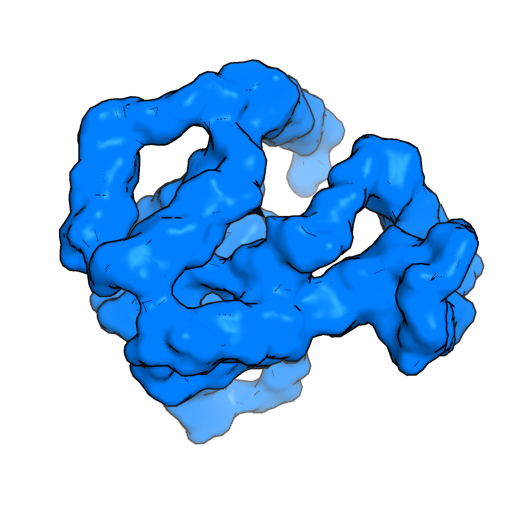56 157 GLU A N 1
ATOM 1215 C CA . GLU A 1 157 ? -16.828 5.191 -10.151 1.00 92.56 157 GLU A CA 1
ATOM 1216 C C . GLU A 1 157 ? -15.477 4.609 -9.716 1.00 92.56 157 GLU A C 1
ATOM 1218 O O . GLU A 1 157 ? -14.720 5.298 -9.034 1.00 92.56 157 GLU A O 1
ATOM 1223 N N . THR A 1 158 ? -15.123 3.396 -10.152 1.00 92.81 158 THR A N 1
ATOM 1224 C CA . THR A 1 158 ? -13.819 2.799 -9.841 1.00 92.81 158 THR A CA 1
ATOM 1225 C C . THR A 1 158 ? -12.670 3.673 -10.342 1.00 92.81 158 THR A C 1
ATOM 1227 O O . THR A 1 158 ? -11.718 3.892 -9.599 1.00 92.81 158 THR A O 1
ATOM 1230 N N . ASP A 1 159 ? -12.763 4.251 -11.542 1.00 92.88 159 ASP A N 1
ATOM 1231 C CA . ASP A 1 159 ? -11.738 5.154 -12.082 1.00 92.88 159 ASP A CA 1
ATOM 1232 C C . ASP A 1 159 ? -11.636 6.464 -11.275 1.00 92.88 159 ASP A C 1
ATOM 1234 O O . ASP A 1 159 ? -10.536 6.988 -11.060 1.00 92.88 159 ASP A O 1
ATOM 1238 N N . CYS A 1 160 ? -12.764 6.983 -10.767 1.00 94.50 160 CYS A N 1
ATOM 1239 C CA . CYS A 1 160 ? -12.767 8.109 -9.826 1.00 94.50 160 CYS A CA 1
ATOM 1240 C C . CYS A 1 160 ? -12.025 7.744 -8.532 1.00 94.50 160 CYS A C 1
ATOM 1242 O O . CYS A 1 160 ? -11.124 8.468 -8.103 1.00 94.50 160 CYS A O 1
ATOM 1244 N N . LEU A 1 161 ? -12.383 6.614 -7.915 1.00 96.31 161 LEU A N 1
ATOM 1245 C CA . LEU A 1 161 ? -11.771 6.140 -6.671 1.00 96.31 161 LEU A CA 1
ATOM 1246 C C . LEU A 1 161 ? -10.276 5.854 -6.854 1.00 96.31 161 LEU A C 1
ATOM 1248 O O . LEU A 1 161 ? -9.474 6.208 -5.991 1.00 96.31 161 LEU A O 1
ATOM 1252 N N . LEU A 1 162 ? -9.893 5.289 -7.997 1.00 95.31 162 LEU A N 1
ATOM 1253 C CA . LEU A 1 162 ? -8.507 5.040 -8.370 1.00 95.31 162 LEU A CA 1
ATOM 1254 C C . LEU A 1 162 ? -7.701 6.341 -8.422 1.00 95.31 162 LEU A C 1
ATOM 1256 O O . LEU A 1 162 ? -6.609 6.424 -7.862 1.00 95.31 162 LEU A O 1
ATOM 1260 N N . THR A 1 163 ? -8.280 7.387 -9.014 1.00 95.12 163 THR A N 1
ATOM 1261 C CA . THR A 1 163 ? -7.659 8.715 -9.073 1.00 95.12 163 THR A CA 1
ATOM 1262 C C . THR A 1 163 ? -7.443 9.297 -7.672 1.00 95.12 163 THR A C 1
ATOM 1264 O O . THR A 1 163 ? -6.401 9.899 -7.407 1.00 95.12 163 THR A O 1
ATOM 1267 N N . TYR A 1 164 ? -8.389 9.107 -6.745 1.00 96.44 164 TYR A N 1
ATOM 1268 C CA . TYR A 1 164 ? -8.235 9.558 -5.356 1.00 96.44 164 TYR A CA 1
ATOM 1269 C C . TYR A 1 164 ? -7.163 8.772 -4.607 1.00 96.44 164 TYR A C 1
ATOM 1271 O O . TYR A 1 164 ? -6.343 9.377 -3.912 1.00 96.44 164 TYR A O 1
ATOM 1279 N N . LEU A 1 165 ? -7.139 7.448 -4.777 1.00 96.56 165 LEU A N 1
ATOM 1280 C CA . LEU A 1 165 ? -6.128 6.580 -4.179 1.00 96.56 165 LEU A CA 1
ATOM 1281 C C . LEU A 1 165 ? -4.720 7.007 -4.615 1.00 96.56 165 LEU A C 1
ATOM 1283 O O . LEU A 1 165 ? -3.867 7.263 -3.768 1.00 96.56 165 LEU A O 1
ATOM 1287 N N . GLN A 1 166 ? -4.513 7.188 -5.920 1.00 94.94 166 GLN A N 1
ATOM 1288 C CA . GLN A 1 166 ? -3.242 7.638 -6.498 1.00 94.94 166 GLN A CA 1
ATOM 1289 C C . GLN A 1 166 ? -2.855 9.042 -6.044 1.00 94.94 166 GLN A C 1
ATOM 1291 O O . GLN A 1 166 ? -1.702 9.297 -5.709 1.00 94.94 166 GLN A O 1
ATOM 1296 N N . TRP A 1 167 ? -3.821 9.963 -5.991 1.00 95.06 167 TRP A N 1
ATOM 1297 C CA . TRP A 1 167 ? -3.590 11.324 -5.518 1.00 95.06 167 TRP A CA 1
ATOM 1298 C C . TRP A 1 167 ? -3.020 11.354 -4.094 1.00 95.06 167 TRP A C 1
ATOM 1300 O O . TRP A 1 167 ? -2.139 12.183 -3.825 1.00 95.06 167 TRP A O 1
ATOM 1310 N N . ALA A 1 168 ? -3.528 10.487 -3.211 1.00 94.06 168 ALA A N 1
ATOM 1311 C CA . ALA A 1 168 ? -3.089 10.380 -1.825 1.00 94.06 168 ALA A CA 1
ATOM 1312 C C . ALA A 1 168 ? -1.755 9.630 -1.695 1.00 94.06 168 ALA A C 1
ATOM 1314 O O . ALA A 1 168 ? -0.888 10.076 -0.942 1.00 94.06 168 ALA A O 1
ATOM 1315 N N . ASP A 1 169 ? -1.569 8.543 -2.449 1.00 92.88 169 ASP A N 1
ATOM 1316 C CA . ASP A 1 169 ? -0.322 7.769 -2.470 1.00 92.88 169 ASP A CA 1
ATOM 1317 C C . ASP A 1 169 ? 0.871 8.613 -2.961 1.00 92.88 169 ASP A C 1
ATOM 1319 O O . ASP A 1 169 ? 1.879 8.744 -2.266 1.00 92.88 169 ASP A O 1
ATOM 1323 N N . ASP A 1 170 ? 0.712 9.333 -4.079 1.00 89.12 170 ASP A N 1
ATOM 1324 C CA . ASP A 1 170 ? 1.757 10.186 -4.671 1.00 89.12 170 ASP A CA 1
ATOM 1325 C C . ASP A 1 170 ? 2.215 11.347 -3.759 1.00 89.12 170 ASP A C 1
ATOM 1327 O O . ASP A 1 170 ? 3.280 11.942 -3.970 1.00 89.12 170 ASP A O 1
ATOM 1331 N N . ARG A 1 171 ? 1.391 11.736 -2.777 1.00 86.25 171 ARG A N 1
ATOM 1332 C CA . ARG A 1 171 ? 1.643 12.858 -1.849 1.00 86.25 171 ARG A CA 1
ATOM 1333 C C . ARG A 1 171 ? 2.226 12.431 -0.510 1.00 86.25 171 ARG A C 1
ATOM 1335 O O . ARG A 1 171 ? 2.616 13.305 0.273 1.00 86.25 171 ARG A O 1
ATOM 1342 N N . ASN A 1 172 ? 2.220 11.135 -0.237 1.00 77.62 172 ASN A N 1
ATOM 1343 C CA . ASN A 1 172 ? 2.712 10.555 1.002 1.00 77.62 172 ASN A CA 1
ATOM 1344 C C . ASN A 1 172 ? 4.239 10.457 1.037 1.00 77.62 172 ASN A C 1
ATOM 1346 O O . ASN A 1 172 ? 4.802 10.342 2.156 1.00 77.62 172 ASN A O 1
#

Nearest PDB structures (foldseek):
  3p3q-assembly3_B  TM=5.283E-01  e=8.440E-02  Methylococcus capsulatus
  6w2r-assembly4_D  TM=2.193E-01  e=4.800E+00  synthetic construct
  3euh-assembly1_B  TM=2.216E-01  e=9.413E+00  Escherichia coli K-12

InterPro domains:
  IPR003607 HD/PDEase domain [cd00077] (49-82)
  IPR006674 HD domain [PF01966] (49-169)

Organism: NCBI:txid1806508

Secondary structure (DSSP, 8-state):
--HHHHHHHHHHHHT--SPPHHHHHHHHTTS-HHHHHHHTTS-HHHHHHHHHHHHHHHHTT---HHHHHHHHHTTGGGGTSPPPHHHHHHHHHHHHH-HHHHHHHHHS---GGGHHHHHHHHHHHHHHHHHHHTT--HHHHHHHHTTT---SS--SHHHHHHHHHHHHHTT-

Mean predicted aligned error: 5.81 Å